Protein AF-A0A0N1JND9-F1 (afdb_monomer)

InterPro domains:
  IPR003688 Type IV secretion system protein TraG/VirD4 [PF02534] (77-148)

Secondary structure (DSSP, 8-state):
--GGGGT--TTHHHHT--HHHHHHHHH-TT--HHHHHHHHHHHHHHHHHHHHHHHHHHHHHHTS----TT----PPPHHHHHH-SSEEES--S--SEEEEEETTEEEEE-SSS-------TTS-HIIIIIIHHHHH--S----------S------------------

Foldseek 3Di:
DPVVPPPDPPVVVVVVPPVVVLVCLCPPPPDDPVSNVVSVVVVVVVVVVVVPVVVVVVCVVVPDPPPDPVDDPDDDDPVNQVVDPFKDWQDLPLAAFFPDHDPNTTIGGHDPDDDDDDDDPPPCCCPVRVVVSVVSHPDFDQDDDPPDDDDDDDDDDDDDRDRDDPDD

pLDDT: mean 73.83, std 16.38, range [30.12, 92.31]

Radius of gyration: 39.19 Å; Cα contacts (8 Å, |Δi|>4): 86; chains: 1; bounding box: 91×44×98 Å

Mean predicted aligned error: 18.01 Å

Structure (mmCIF, N/CA/C/O backbone):
data_AF-A0A0N1JND9-F1
#
_entry.id   AF-A0A0N1JND9-F1
#
loop_
_atom_site.group_PDB
_atom_site.id
_atom_site.type_symbol
_atom_site.label_atom_id
_atom_site.label_alt_id
_atom_site.label_comp_id
_atom_site.label_asym_id
_atom_site.label_entity_id
_atom_site.label_seq_id
_atom_site.pdbx_PDB_ins_code
_atom_site.Cartn_x
_atom_site.Cartn_y
_atom_site.Cartn_z
_atom_site.occupancy
_atom_site.B_iso_or_equiv
_atom_site.auth_seq_id
_atom_site.auth_comp_id
_atom_site.auth_asym_id
_atom_site.auth_atom_id
_atom_site.pdbx_PDB_model_num
ATOM 1 N N . MET A 1 1 ? 47.427 5.435 -32.631 1.00 46.41 1 MET A N 1
ATOM 2 C CA . MET A 1 1 ? 48.449 6.091 -31.785 1.00 46.41 1 MET A CA 1
ATOM 3 C C . MET A 1 1 ? 49.786 6.174 -32.534 1.00 46.41 1 MET A C 1
ATOM 5 O O . MET A 1 1 ? 50.781 5.659 -32.062 1.00 46.41 1 MET A O 1
ATOM 9 N N . VAL A 1 2 ? 49.803 6.767 -33.739 1.00 54.06 2 VAL A N 1
ATOM 10 C CA . VAL A 1 2 ? 51.012 6.858 -34.604 1.00 54.06 2 VAL A CA 1
ATOM 11 C C . VAL A 1 2 ? 51.233 8.289 -35.137 1.00 54.06 2 VAL A C 1
ATOM 13 O O . VAL A 1 2 ? 52.339 8.652 -35.506 1.00 54.06 2 VAL A O 1
ATOM 16 N N . TYR A 1 3 ? 50.218 9.161 -35.091 1.00 53.97 3 TYR A N 1
ATOM 17 C CA . TYR A 1 3 ? 50.301 10.525 -35.634 1.00 53.97 3 TYR A CA 1
ATOM 18 C C . TYR A 1 3 ? 51.081 11.531 -34.767 1.00 53.97 3 TYR A C 1
ATOM 20 O O . TYR A 1 3 ? 51.586 12.515 -35.295 1.00 53.97 3 TYR A O 1
ATOM 28 N N . TRP A 1 4 ? 51.226 11.280 -33.462 1.00 50.97 4 TRP A N 1
ATOM 29 C CA . TRP A 1 4 ? 51.881 12.212 -32.529 1.00 50.97 4 TRP A CA 1
ATOM 30 C C . TRP A 1 4 ? 53.419 12.187 -32.602 1.00 50.97 4 TRP A C 1
ATOM 32 O O . TRP A 1 4 ? 54.058 13.154 -32.207 1.00 50.97 4 TRP A O 1
ATOM 42 N N . LEU A 1 5 ? 54.015 11.112 -33.135 1.00 57.06 5 LEU A N 1
ATOM 43 C CA . LEU A 1 5 ? 55.473 10.924 -33.226 1.00 57.06 5 LEU A CA 1
ATOM 44 C C . LEU A 1 5 ? 56.113 11.568 -34.469 1.00 57.06 5 LEU A C 1
ATOM 46 O O . LEU A 1 5 ? 57.332 11.659 -34.538 1.00 57.06 5 LEU A O 1
ATOM 50 N N . ASN A 1 6 ? 55.315 12.039 -35.433 1.00 59.69 6 ASN A N 1
ATOM 51 C CA . ASN A 1 6 ? 55.804 12.531 -36.730 1.00 59.69 6 ASN A CA 1
ATOM 52 C C . ASN A 1 6 ? 55.909 14.065 -36.838 1.00 59.69 6 ASN A C 1
ATOM 54 O O . ASN A 1 6 ? 56.004 14.598 -37.941 1.00 59.69 6 ASN A O 1
ATOM 58 N N . GLY A 1 7 ? 55.856 14.797 -35.717 1.00 64.44 7 GLY A N 1
ATOM 59 C CA . GLY A 1 7 ? 56.078 16.252 -35.706 1.00 64.44 7 GLY A CA 1
ATOM 60 C C . GLY A 1 7 ? 55.070 17.067 -36.528 1.00 64.44 7 GLY A C 1
ATOM 61 O O . GLY A 1 7 ? 55.336 18.217 -36.873 1.00 64.44 7 GLY A O 1
ATOM 62 N N . VAL A 1 8 ? 53.913 16.487 -36.870 1.00 65.94 8 VAL A N 1
ATOM 63 C CA . VAL A 1 8 ? 52.878 17.178 -37.641 1.00 65.94 8 VAL A CA 1
ATOM 64 C C . VAL A 1 8 ? 52.006 17.971 -36.663 1.00 65.94 8 VAL A C 1
ATOM 66 O O . VAL A 1 8 ? 51.353 17.360 -35.816 1.00 65.94 8 VAL A O 1
ATOM 69 N N . PRO A 1 9 ? 51.974 19.314 -36.738 1.00 72.00 9 PRO A N 1
ATOM 70 C CA . PRO A 1 9 ? 51.147 20.110 -35.840 1.00 72.00 9 PRO A CA 1
ATOM 71 C C . PRO A 1 9 ? 49.662 19.748 -36.028 1.00 72.00 9 PRO A C 1
ATOM 73 O O . PRO A 1 9 ? 49.227 19.564 -37.169 1.00 72.00 9 PRO A O 1
ATOM 76 N N . PRO A 1 10 ? 48.853 19.677 -34.952 1.00 61.97 10 PRO A N 1
ATOM 77 C CA . PRO A 1 10 ? 47.456 19.233 -35.021 1.00 61.97 10 PRO A CA 1
ATOM 78 C C . PRO A 1 10 ? 46.587 20.103 -35.943 1.00 61.97 10 PRO A C 1
ATOM 80 O O . PRO A 1 10 ? 45.599 19.625 -36.491 1.00 61.97 10 PRO A O 1
ATOM 83 N N . LEU A 1 11 ? 46.992 21.349 -36.211 1.00 63.28 11 LEU A N 1
ATOM 84 C CA . LEU A 1 11 ? 46.320 22.226 -37.173 1.00 63.28 11 LEU A CA 1
ATOM 85 C C . LEU A 1 11 ? 46.409 21.727 -38.630 1.00 63.28 11 LEU A C 1
ATOM 87 O O . LEU A 1 11 ? 45.546 22.060 -39.440 1.00 63.28 11 LEU A O 1
ATOM 91 N N . LYS A 1 12 ? 47.398 20.891 -38.983 1.00 64.56 12 LYS A N 1
ATOM 92 C CA . LYS A 1 12 ? 47.559 20.361 -40.351 1.00 64.56 12 LYS A CA 1
ATOM 93 C C . LYS A 1 12 ? 46.490 19.325 -40.719 1.00 64.56 12 LYS A C 1
ATOM 95 O O . LYS A 1 12 ? 46.235 19.108 -41.901 1.00 64.56 12 LYS A O 1
ATOM 100 N N . ILE A 1 13 ? 45.814 18.738 -39.730 1.00 63.59 13 ILE A N 1
ATOM 101 C CA . ILE A 1 13 ? 44.665 17.854 -39.956 1.00 63.59 13 ILE A CA 1
ATOM 102 C C . ILE A 1 13 ? 43.529 18.602 -40.641 1.00 63.59 13 ILE A C 1
ATOM 104 O O . ILE A 1 13 ? 42.939 18.051 -41.559 1.00 63.59 13 ILE A O 1
ATOM 108 N N . VAL A 1 14 ? 43.290 19.870 -40.289 1.00 63.09 14 VAL A N 1
ATOM 109 C CA . VAL A 1 14 ? 42.248 20.701 -40.913 1.00 63.09 14 VAL A CA 1
ATOM 110 C C . VAL A 1 14 ? 42.550 20.940 -42.398 1.00 63.09 14 VAL A C 1
ATOM 112 O O . VAL A 1 14 ? 41.644 20.889 -43.220 1.00 63.09 14 VAL A O 1
ATOM 115 N N . SER A 1 15 ? 43.826 21.089 -42.776 1.00 62.31 15 SER A N 1
ATOM 116 C CA . SER A 1 15 ? 44.221 21.251 -44.188 1.00 62.31 15 SER A CA 1
ATOM 117 C C . SER A 1 15 ? 44.095 19.984 -45.045 1.00 62.31 15 SER A C 1
ATOM 119 O O . SER A 1 15 ? 44.110 20.077 -46.270 1.00 62.31 15 SER A O 1
ATOM 121 N N . LEU A 1 16 ? 43.954 18.804 -44.430 1.00 63.81 16 LEU A N 1
ATOM 122 C CA . LEU A 1 16 ? 43.705 17.547 -45.148 1.00 63.81 16 LEU A CA 1
ATOM 123 C C . LEU A 1 16 ? 42.222 17.364 -45.510 1.00 63.81 16 LEU A C 1
ATOM 125 O O . LEU A 1 16 ? 41.889 16.477 -46.295 1.00 63.81 16 LEU A O 1
ATOM 129 N N . TRP A 1 17 ? 41.330 18.212 -44.989 1.00 64.19 17 TRP A N 1
ATOM 130 C CA . TRP A 1 17 ? 39.907 18.187 -45.317 1.00 64.19 17 TRP A CA 1
ATOM 131 C C . TRP A 1 17 ? 39.643 18.841 -46.677 1.00 64.19 17 TRP A C 1
ATOM 133 O O . TRP A 1 17 ? 39.236 19.995 -46.786 1.00 64.19 17 TRP A O 1
ATOM 143 N N . GLN A 1 18 ? 39.870 18.080 -47.746 1.00 68.88 18 GLN A N 1
ATOM 144 C CA . GLN A 1 18 ? 39.599 18.500 -49.122 1.00 68.88 18 GLN A CA 1
ATOM 145 C C . GLN A 1 18 ? 38.133 18.239 -49.510 1.00 68.88 18 GLN A C 1
ATOM 147 O O . GLN A 1 18 ? 37.851 17.416 -50.379 1.00 68.88 18 GLN A O 1
ATOM 152 N N . TYR A 1 19 ? 37.189 18.957 -48.890 1.00 64.88 19 TYR A N 1
ATOM 153 C CA . TYR A 1 19 ? 35.749 18.839 -49.189 1.00 64.88 19 TYR A CA 1
ATOM 154 C C . TYR A 1 19 ? 35.414 19.024 -50.679 1.00 64.88 19 TYR A C 1
ATOM 156 O O . TYR A 1 19 ? 34.513 18.364 -51.195 1.00 64.88 19 TYR A O 1
ATOM 164 N N . GLY A 1 20 ? 36.176 19.867 -51.387 1.00 68.38 20 GLY A N 1
ATOM 165 C CA . GLY A 1 20 ? 35.986 20.118 -52.820 1.00 68.38 20 GLY A CA 1
ATOM 166 C C . GLY A 1 20 ? 36.085 18.855 -53.681 1.00 68.38 20 GLY A C 1
ATOM 167 O O . GLY A 1 20 ? 35.323 18.706 -54.629 1.00 68.38 20 GLY A O 1
ATOM 168 N N . LYS A 1 21 ? 36.926 17.885 -53.296 1.00 70.62 21 LYS A N 1
ATOM 169 C CA . LYS A 1 21 ? 37.083 16.630 -54.049 1.00 70.62 21 LYS A CA 1
ATOM 170 C C . LYS A 1 21 ? 35.884 15.693 -53.924 1.00 70.62 21 LYS A C 1
ATOM 172 O O . LYS A 1 21 ? 35.575 14.979 -54.870 1.00 70.62 21 LYS A O 1
ATOM 177 N N . LEU A 1 22 ? 35.193 15.695 -52.781 1.00 65.44 22 LEU A N 1
ATOM 178 C CA . LEU A 1 22 ? 33.938 14.951 -52.605 1.00 65.44 22 LEU A CA 1
ATOM 179 C C . LEU A 1 22 ? 32.831 15.538 -53.486 1.00 65.44 22 LEU A C 1
ATOM 181 O O . LEU A 1 22 ? 32.087 14.794 -54.117 1.00 65.44 22 LEU A O 1
ATOM 185 N N . TRP A 1 23 ? 32.759 16.868 -53.564 1.00 69.44 23 TRP A N 1
ATOM 186 C CA . TRP A 1 23 ? 31.813 17.567 -54.433 1.00 69.44 23 TRP A CA 1
ATOM 187 C C . TRP A 1 23 ? 32.075 17.268 -55.914 1.00 69.44 23 TRP A C 1
ATOM 189 O O . TRP A 1 23 ? 31.162 16.891 -56.647 1.00 69.44 23 TRP A O 1
ATOM 199 N N . GLU A 1 24 ? 33.337 17.342 -56.339 1.00 71.81 24 GLU A N 1
ATOM 200 C CA . GLU A 1 24 ? 33.748 16.959 -57.692 1.00 71.81 24 GLU A CA 1
ATOM 201 C C . GLU A 1 24 ? 33.444 15.483 -57.986 1.00 71.81 24 GLU A C 1
ATOM 203 O O . GLU A 1 24 ? 32.912 15.175 -59.050 1.00 71.81 24 GLU A O 1
ATOM 208 N N . ALA A 1 25 ? 33.691 14.565 -57.049 1.00 68.88 25 ALA A N 1
ATOM 209 C CA . ALA A 1 25 ? 33.408 13.138 -57.230 1.00 68.88 25 ALA A CA 1
ATOM 210 C C . ALA A 1 25 ? 31.906 12.815 -57.377 1.00 68.88 25 ALA A C 1
ATOM 212 O O . ALA A 1 25 ? 31.551 11.849 -58.051 1.00 68.88 25 ALA A O 1
ATOM 213 N N . ILE A 1 26 ? 31.019 13.607 -56.764 1.00 65.88 26 ILE A N 1
ATOM 214 C CA . ILE A 1 26 ? 29.563 13.395 -56.819 1.00 65.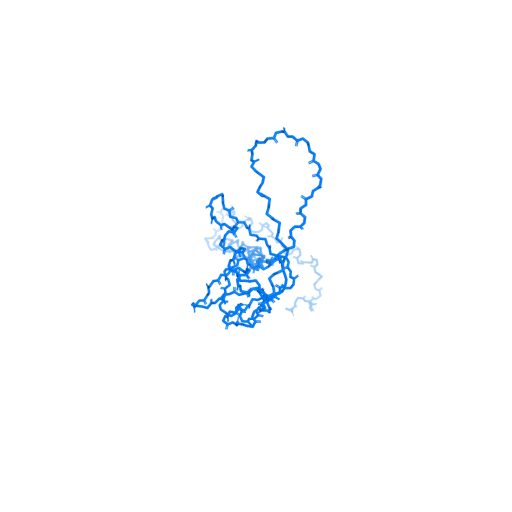88 26 ILE A CA 1
ATOM 215 C C . ILE A 1 26 ? 28.944 14.031 -58.076 1.00 65.88 26 ILE A C 1
ATOM 217 O O . ILE A 1 26 ? 28.077 13.413 -58.704 1.00 65.88 26 ILE A O 1
ATOM 221 N N . PHE A 1 27 ? 29.382 15.242 -58.446 1.00 68.62 27 PHE A N 1
ATOM 222 C CA . PHE A 1 27 ? 28.722 16.077 -59.461 1.00 68.62 27 PHE A CA 1
ATOM 223 C C . PHE A 1 27 ? 29.477 16.219 -60.792 1.00 68.62 27 PHE A C 1
ATOM 225 O O . PHE A 1 27 ? 28.883 16.692 -61.761 1.00 68.62 27 PHE A O 1
ATOM 232 N N . SER A 1 28 ? 30.753 15.824 -60.894 1.00 64.75 28 SER A N 1
ATOM 233 C CA . SER A 1 28 ? 31.472 15.908 -62.175 1.00 64.75 28 SER A CA 1
ATOM 234 C C . SER A 1 28 ? 31.034 14.807 -63.152 1.00 64.75 28 SER A C 1
ATOM 236 O O . SER A 1 28 ? 30.960 13.624 -62.820 1.00 64.75 28 SER A O 1
ATOM 238 N N . SER A 1 29 ? 30.762 15.205 -64.398 1.00 56.34 29 SER A N 1
ATOM 239 C CA . SER A 1 29 ? 30.214 14.349 -65.464 1.00 56.34 29 SER A CA 1
ATOM 240 C C . SER A 1 29 ? 31.253 13.432 -66.143 1.00 56.34 29 SER A C 1
ATOM 242 O O . SER A 1 29 ? 30.950 12.843 -67.177 1.00 56.34 29 SER A O 1
ATOM 244 N N . THR A 1 30 ? 32.470 13.322 -65.590 1.00 61.62 30 THR A N 1
ATOM 245 C CA . THR A 1 30 ? 33.644 12.695 -66.240 1.00 61.62 30 THR A CA 1
ATOM 246 C C . THR A 1 30 ? 34.245 11.518 -65.442 1.00 61.62 30 THR A C 1
ATOM 248 O O . THR A 1 30 ? 35.404 11.157 -65.620 1.00 61.62 30 THR A O 1
ATOM 251 N N . SER A 1 31 ? 33.488 10.894 -64.528 1.00 57.72 31 SER A N 1
ATOM 252 C CA . SER A 1 31 ? 34.019 9.855 -63.623 1.00 57.72 31 SER A CA 1
ATOM 253 C C . SER A 1 31 ? 33.387 8.466 -63.803 1.00 57.72 31 SER A C 1
ATOM 255 O O . SER A 1 31 ? 32.172 8.319 -63.940 1.00 57.72 31 SER A O 1
ATOM 257 N N . ASN A 1 32 ? 34.243 7.435 -63.776 1.00 66.12 32 ASN A N 1
ATOM 258 C CA . ASN A 1 32 ? 33.886 6.013 -63.809 1.00 66.12 32 ASN A CA 1
ATOM 259 C C . ASN A 1 32 ? 32.928 5.642 -62.660 1.00 66.12 32 ASN A C 1
ATOM 261 O O . ASN A 1 32 ? 33.043 6.171 -61.552 1.00 66.12 32 ASN A O 1
ATOM 265 N N . THR A 1 33 ? 32.021 4.687 -62.899 1.00 69.94 33 THR A N 1
ATOM 266 C CA . THR A 1 33 ? 30.973 4.235 -61.957 1.00 69.94 33 THR A CA 1
ATOM 267 C C . THR A 1 33 ? 31.511 3.916 -60.554 1.00 69.94 33 THR A C 1
ATOM 269 O O . THR A 1 33 ? 30.851 4.197 -59.555 1.00 69.94 33 THR A O 1
ATOM 272 N N . GLU A 1 34 ? 32.738 3.404 -60.467 1.00 73.62 34 GLU A N 1
ATOM 273 C CA . GLU A 1 34 ? 33.419 3.043 -59.218 1.00 73.62 34 GLU A CA 1
ATOM 274 C C . GLU A 1 34 ? 33.636 4.234 -58.266 1.00 73.62 34 GLU A C 1
ATOM 276 O O . GLU A 1 34 ? 33.441 4.110 -57.055 1.00 73.62 34 GLU A O 1
ATOM 281 N N . ILE A 1 35 ? 33.965 5.418 -58.796 1.00 73.69 35 ILE A N 1
ATOM 282 C CA . ILE A 1 35 ? 34.239 6.612 -57.980 1.00 73.69 35 ILE A CA 1
ATOM 283 C C . ILE A 1 35 ? 32.947 7.102 -57.316 1.00 73.69 35 ILE A C 1
ATOM 285 O O . ILE A 1 35 ? 32.936 7.409 -56.122 1.00 73.69 35 ILE A O 1
ATOM 289 N N . ARG A 1 36 ? 31.826 7.082 -58.046 1.00 70.38 36 ARG A N 1
ATOM 290 C CA . ARG A 1 36 ? 30.512 7.497 -57.526 1.00 70.38 36 ARG A CA 1
ATOM 291 C C . ARG A 1 36 ? 30.025 6.553 -56.427 1.00 70.38 36 ARG A C 1
ATOM 293 O O . ARG A 1 36 ? 29.550 7.021 -55.395 1.00 70.38 36 ARG A O 1
ATOM 300 N N . VAL A 1 37 ? 3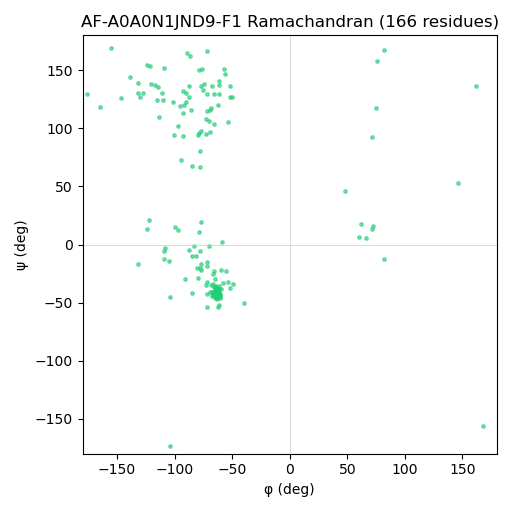0.201 5.240 -56.603 1.00 76.50 37 VAL A N 1
ATOM 301 C CA . VAL A 1 37 ? 29.849 4.236 -55.581 1.00 76.50 37 VAL A CA 1
ATOM 302 C C . VAL A 1 37 ? 30.647 4.461 -54.296 1.00 76.50 37 VAL A C 1
ATOM 304 O O . VAL A 1 37 ? 30.068 4.454 -53.211 1.00 76.50 37 VAL A O 1
ATOM 307 N N . SER A 1 38 ? 31.950 4.740 -54.404 1.00 76.56 38 SER A N 1
ATOM 308 C CA . SER A 1 38 ? 32.788 5.034 -53.234 1.00 76.56 38 SER A CA 1
ATOM 309 C C . SER A 1 38 ? 32.381 6.330 -52.514 1.00 76.56 38 SER A C 1
ATOM 311 O O . SER A 1 38 ? 32.374 6.372 -51.282 1.00 76.56 38 SER A O 1
ATOM 313 N N . ALA A 1 39 ? 31.955 7.360 -53.255 1.00 79.56 39 ALA A N 1
ATOM 314 C CA . ALA A 1 39 ? 31.475 8.616 -52.683 1.00 79.56 39 ALA A CA 1
ATOM 315 C C . ALA A 1 39 ? 30.151 8.433 -51.919 1.00 79.56 39 ALA A C 1
ATOM 317 O O . ALA A 1 39 ? 30.019 8.901 -50.787 1.00 79.56 39 ALA A O 1
ATOM 318 N N . PHE A 1 40 ? 29.193 7.693 -52.488 1.00 82.75 40 PHE A N 1
ATOM 319 C CA . PHE A 1 40 ? 27.948 7.354 -51.791 1.00 82.75 40 PHE A CA 1
ATOM 320 C C . PHE A 1 40 ? 28.190 6.457 -50.570 1.00 82.75 40 PHE A C 1
ATOM 322 O O . PHE A 1 40 ? 27.569 6.668 -49.527 1.00 82.75 40 PHE A O 1
ATOM 329 N N . ALA A 1 41 ? 29.124 5.505 -50.657 1.00 84.38 41 ALA A N 1
ATOM 330 C CA . ALA A 1 41 ? 29.504 4.662 -49.526 1.00 84.38 41 ALA A CA 1
ATOM 331 C C . ALA A 1 41 ? 30.093 5.489 -48.369 1.00 84.38 41 ALA A C 1
ATOM 333 O O . ALA A 1 41 ? 29.706 5.296 -47.217 1.00 84.38 41 ALA A O 1
ATOM 334 N N . ALA A 1 42 ? 30.966 6.458 -48.663 1.00 83.50 42 ALA A N 1
ATOM 335 C CA . ALA A 1 42 ? 31.542 7.347 -47.656 1.00 83.50 42 ALA A CA 1
ATOM 336 C C . ALA A 1 42 ? 30.478 8.213 -46.953 1.00 83.50 42 ALA A C 1
ATOM 338 O O . ALA A 1 42 ? 30.509 8.350 -45.728 1.00 83.50 42 ALA A O 1
ATOM 339 N N . LEU A 1 43 ? 29.502 8.742 -4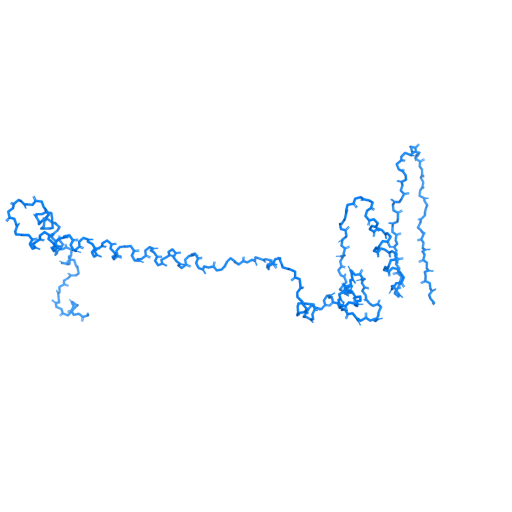7.702 1.00 85.50 43 LEU A N 1
ATOM 340 C CA . LEU A 1 43 ? 28.367 9.477 -47.129 1.00 85.50 43 LEU A CA 1
ATOM 341 C C . LEU A 1 43 ? 27.506 8.586 -46.226 1.00 85.50 43 LEU A C 1
ATOM 343 O O . LEU A 1 43 ? 27.134 9.005 -45.130 1.00 85.50 43 LEU A O 1
ATOM 347 N N . GLY A 1 44 ? 27.235 7.348 -46.649 1.00 86.44 44 GLY A N 1
ATOM 348 C CA . GLY A 1 44 ? 26.490 6.375 -45.849 1.00 86.44 44 GLY A CA 1
ATOM 349 C C . GLY A 1 44 ? 27.187 6.051 -44.526 1.00 86.44 44 GLY A C 1
ATOM 350 O O . GLY A 1 44 ? 26.562 6.100 -43.467 1.00 86.44 44 GLY A O 1
ATOM 351 N N . ILE A 1 45 ? 28.498 5.797 -44.562 1.00 86.50 45 ILE A N 1
ATOM 352 C CA . ILE A 1 45 ? 29.298 5.508 -43.361 1.00 86.50 45 ILE A CA 1
ATOM 353 C C . ILE A 1 45 ? 29.321 6.719 -42.418 1.00 86.50 45 ILE A C 1
ATOM 355 O O . ILE A 1 45 ? 29.129 6.561 -41.211 1.00 86.50 45 ILE A O 1
ATOM 359 N N . GLY A 1 46 ? 29.497 7.931 -42.954 1.00 85.44 46 GLY A N 1
ATOM 360 C CA . GLY A 1 46 ? 29.468 9.166 -42.165 1.00 85.44 46 GLY A CA 1
ATOM 361 C C . GLY A 1 46 ? 28.115 9.409 -41.492 1.00 85.44 46 GLY A C 1
ATOM 362 O O . G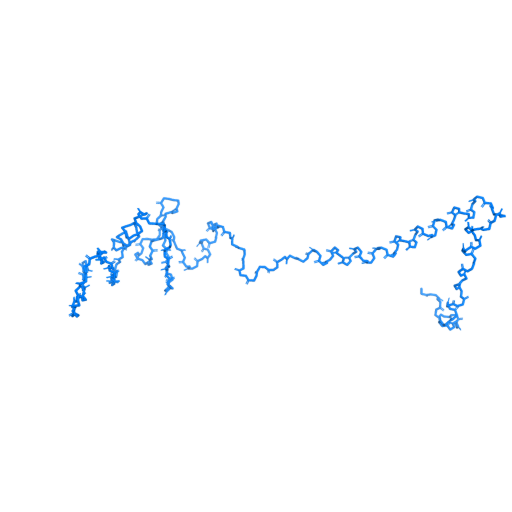LY A 1 46 ? 28.061 9.776 -40.318 1.00 85.44 46 GLY A O 1
ATOM 363 N N . PHE A 1 47 ? 27.017 9.136 -42.199 1.00 89.38 47 PHE A N 1
ATOM 364 C CA . PHE A 1 47 ? 25.664 9.273 -41.665 1.00 89.38 47 PHE A CA 1
ATOM 365 C C . PHE A 1 47 ? 25.395 8.287 -40.520 1.00 89.38 47 PHE A C 1
ATOM 367 O O . PHE A 1 47 ? 24.926 8.686 -39.453 1.00 89.38 47 PHE A O 1
ATOM 374 N N . VAL A 1 48 ? 25.771 7.015 -40.691 1.00 90.69 48 VAL A N 1
ATOM 375 C CA . VAL A 1 48 ? 25.637 5.991 -39.641 1.00 90.69 48 VAL A CA 1
ATOM 376 C C . VAL A 1 48 ? 26.491 6.339 -38.416 1.00 90.69 48 VAL A C 1
ATOM 378 O O . VAL A 1 48 ? 26.008 6.267 -37.282 1.00 90.69 48 VAL A O 1
ATOM 381 N N . ALA A 1 49 ? 27.731 6.793 -38.623 1.00 89.25 49 ALA A N 1
ATOM 382 C CA . ALA A 1 49 ? 28.610 7.216 -37.535 1.00 89.25 49 ALA A CA 1
ATOM 383 C C . ALA A 1 49 ? 28.023 8.405 -36.753 1.00 89.25 49 ALA A C 1
ATOM 385 O O . ALA A 1 49 ? 28.029 8.398 -35.521 1.00 89.25 49 ALA A O 1
ATOM 386 N N . SER A 1 50 ? 27.443 9.387 -37.453 1.00 89.31 50 SER A N 1
ATOM 387 C CA . SER A 1 50 ? 26.806 10.556 -36.835 1.00 89.31 50 SER A CA 1
ATOM 388 C C . SER A 1 50 ? 25.555 10.198 -36.031 1.00 89.31 50 SER A C 1
ATOM 390 O O . SER A 1 50 ? 25.282 10.843 -35.021 1.00 89.31 50 SER A O 1
ATOM 392 N N . LEU A 1 51 ? 24.787 9.191 -36.457 1.00 92.31 51 LEU A N 1
ATOM 393 C CA . LEU A 1 51 ? 23.571 8.766 -35.758 1.00 92.31 51 LEU A CA 1
ATOM 394 C C . LEU A 1 51 ? 23.841 7.863 -34.550 1.00 92.31 51 LEU A C 1
ATOM 396 O O . LEU A 1 51 ? 23.007 7.774 -33.651 1.00 92.31 51 LEU A O 1
ATOM 400 N N . THR A 1 52 ? 25.010 7.228 -34.479 1.00 90.75 52 THR A N 1
ATOM 401 C CA . THR A 1 52 ? 25.321 6.267 -33.410 1.00 90.75 52 THR A CA 1
ATOM 402 C C . THR A 1 52 ? 25.332 6.924 -32.022 1.00 90.75 52 THR A C 1
ATOM 404 O O . THR A 1 52 ? 24.740 6.402 -31.079 1.00 90.75 52 THR A O 1
ATOM 407 N N . LEU A 1 53 ? 25.948 8.103 -31.893 1.00 88.94 53 LEU A N 1
ATOM 408 C CA . LEU A 1 53 ? 26.008 8.863 -30.637 1.00 88.94 53 LEU A CA 1
ATOM 409 C C . LEU A 1 53 ? 24.627 9.308 -30.107 1.00 88.94 53 LEU A C 1
ATOM 411 O O . LEU A 1 53 ? 24.321 8.996 -28.952 1.00 88.94 53 LEU A O 1
ATOM 415 N N . PRO A 1 54 ? 23.772 10.000 -30.890 1.00 88.88 54 PRO A N 1
ATOM 416 C CA . PRO A 1 54 ? 22.461 10.431 -30.410 1.00 88.88 54 PRO A CA 1
ATOM 417 C C . PRO A 1 54 ? 21.525 9.253 -30.117 1.00 88.88 54 PRO A C 1
ATOM 419 O O . PRO A 1 54 ? 20.800 9.297 -29.126 1.00 88.88 54 PRO A O 1
ATOM 422 N N . VAL A 1 55 ? 21.571 8.169 -30.900 1.00 92.19 55 VAL A N 1
ATOM 423 C CA . VAL A 1 55 ? 20.745 6.974 -30.643 1.00 92.19 55 VAL A CA 1
ATOM 424 C C . VAL A 1 55 ? 21.125 6.313 -29.316 1.00 92.19 55 VAL A C 1
ATOM 426 O O . VAL A 1 55 ? 20.249 6.012 -28.505 1.00 92.19 55 VAL A O 1
ATOM 429 N N . LEU A 1 56 ? 22.422 6.144 -29.039 1.00 90.56 56 LEU A N 1
ATOM 430 C CA . LEU A 1 56 ? 22.886 5.599 -27.758 1.00 90.56 56 LEU A CA 1
ATOM 431 C C . LEU A 1 56 ? 22.506 6.496 -26.572 1.00 90.56 56 LEU A C 1
ATOM 433 O O . LEU A 1 56 ? 22.133 5.987 -25.511 1.00 90.56 56 LEU A O 1
ATOM 437 N N . ALA A 1 57 ? 22.565 7.819 -26.747 1.00 88.44 57 ALA A N 1
ATOM 438 C CA . ALA A 1 57 ? 22.137 8.773 -25.728 1.00 88.44 57 ALA A CA 1
ATOM 439 C C . ALA A 1 57 ? 20.633 8.647 -25.430 1.00 88.44 57 ALA A C 1
ATOM 441 O O . ALA A 1 57 ? 20.246 8.565 -24.265 1.00 88.44 57 ALA A O 1
ATOM 442 N N . LEU A 1 58 ? 19.794 8.549 -26.467 1.00 88.94 58 LEU A N 1
ATOM 443 C CA . LEU A 1 58 ? 18.348 8.367 -26.319 1.00 88.94 58 LEU A CA 1
ATOM 444 C C . LEU A 1 58 ? 18.001 7.057 -25.605 1.00 88.94 58 LEU A C 1
ATOM 446 O O . LEU A 1 58 ? 17.180 7.066 -24.690 1.00 88.94 58 LEU A O 1
ATOM 450 N N . ILE A 1 59 ? 18.658 5.947 -25.955 1.00 88.19 59 ILE A N 1
ATOM 451 C CA . ILE A 1 59 ? 18.442 4.652 -25.292 1.00 88.19 59 ILE A CA 1
ATOM 452 C C . ILE A 1 59 ? 18.789 4.739 -23.801 1.00 88.19 59 ILE A C 1
ATOM 454 O O . ILE A 1 59 ? 18.017 4.275 -22.962 1.00 88.19 59 ILE A O 1
ATOM 458 N N . LYS A 1 60 ? 19.920 5.365 -23.446 1.00 86.19 60 LYS A N 1
ATOM 459 C CA . LYS A 1 60 ? 20.315 5.524 -22.038 1.00 86.19 60 LYS A CA 1
ATOM 460 C C . LYS A 1 60 ? 19.353 6.402 -21.244 1.00 86.19 60 LYS A C 1
ATOM 462 O O . LYS A 1 60 ? 19.063 6.076 -20.097 1.00 86.19 60 LYS A O 1
ATOM 467 N N . LEU A 1 61 ? 18.860 7.488 -21.835 1.00 81.56 61 LEU A N 1
ATOM 468 C CA . LEU A 1 61 ? 17.903 8.377 -21.175 1.00 81.56 61 LEU A CA 1
ATOM 469 C C . LEU A 1 61 ? 16.562 7.671 -20.937 1.00 81.56 61 LEU A C 1
ATOM 471 O O . LEU A 1 61 ? 16.009 7.743 -19.840 1.00 81.56 61 LEU A O 1
ATOM 475 N N . ASN A 1 62 ? 16.081 6.925 -21.933 1.00 81.12 62 ASN A N 1
ATOM 476 C CA . ASN A 1 62 ? 14.793 6.237 -21.865 1.00 81.12 62 ASN A CA 1
ATOM 477 C C . ASN A 1 62 ? 14.830 4.949 -21.020 1.00 81.12 62 ASN A C 1
ATOM 479 O O . ASN A 1 62 ? 13.787 4.441 -20.620 1.00 81.12 62 ASN A O 1
ATOM 483 N N . GLY A 1 63 ? 16.024 4.418 -20.744 1.00 71.81 63 GLY A N 1
ATOM 484 C CA . GLY A 1 63 ? 16.235 3.249 -19.889 1.00 71.81 63 GLY A CA 1
ATOM 485 C C . GLY A 1 63 ? 16.274 3.552 -18.391 1.00 71.81 63 GLY A C 1
ATOM 486 O O . GLY A 1 63 ? 16.436 2.625 -17.599 1.00 71.81 63 GLY A O 1
ATOM 487 N N . THR A 1 64 ? 16.153 4.817 -17.976 1.00 70.62 64 THR A N 1
ATOM 488 C CA . THR A 1 64 ? 16.087 5.141 -16.547 1.00 70.62 64 THR A CA 1
ATOM 489 C C . THR A 1 64 ? 14.730 4.690 -15.991 1.00 70.62 64 THR A C 1
ATOM 491 O O . THR A 1 64 ? 13.690 5.188 -16.430 1.00 70.62 64 THR A O 1
ATOM 494 N N . PRO A 1 65 ? 14.688 3.713 -15.061 1.00 64.94 65 PRO A N 1
ATOM 495 C CA . PRO A 1 65 ? 13.426 3.281 -14.483 1.00 64.94 65 PRO A CA 1
ATOM 496 C C . PRO A 1 65 ? 12.801 4.475 -13.767 1.00 64.94 65 PRO A C 1
ATOM 498 O O . PRO A 1 65 ? 13.476 5.149 -12.984 1.00 64.94 65 PRO A O 1
ATOM 501 N N . LYS A 1 66 ? 11.523 4.749 -14.057 1.00 65.12 66 LYS A N 1
ATOM 502 C CA . LYS A 1 66 ? 10.756 5.802 -13.386 1.00 65.12 66 LYS A CA 1
ATOM 503 C C . LYS A 1 66 ? 10.847 5.564 -11.883 1.00 65.12 66 LYS A C 1
ATOM 505 O O . LYS A 1 66 ? 10.242 4.630 -11.366 1.00 65.12 66 LYS A O 1
ATOM 510 N N . GLN A 1 67 ? 11.636 6.381 -11.194 1.00 62.66 67 GLN A N 1
ATOM 511 C CA . GLN A 1 67 ? 11.740 6.306 -9.748 1.00 62.66 67 GLN A CA 1
ATOM 512 C C . GLN A 1 67 ? 10.415 6.794 -9.171 1.00 62.66 67 GLN A C 1
ATOM 514 O O . GLN A 1 67 ? 10.086 7.977 -9.227 1.00 62.66 67 GLN A O 1
ATOM 519 N N . THR A 1 68 ? 9.614 5.865 -8.666 1.00 69.06 68 THR A N 1
ATOM 520 C CA . THR A 1 68 ? 8.368 6.186 -7.980 1.00 69.06 68 THR A CA 1
ATOM 521 C C . THR A 1 68 ? 8.723 6.780 -6.619 1.00 69.06 68 THR A C 1
ATOM 523 O O . THR A 1 68 ? 9.169 6.049 -5.735 1.00 69.06 68 THR A O 1
ATOM 526 N N . LEU A 1 69 ? 8.536 8.093 -6.441 1.00 65.50 69 LEU A N 1
ATOM 527 C CA . LEU A 1 69 ? 8.879 8.817 -5.203 1.00 65.50 69 LEU A CA 1
ATOM 528 C C . LEU A 1 69 ? 8.233 8.233 -3.931 1.00 65.50 69 LEU A C 1
ATOM 530 O O . LEU A 1 69 ? 8.742 8.447 -2.835 1.00 65.50 69 LEU A O 1
ATOM 534 N N . HIS A 1 70 ? 7.123 7.503 -4.067 1.00 70.31 70 HIS A N 1
ATOM 535 C CA . HIS A 1 70 ? 6.338 6.974 -2.947 1.00 70.31 70 HIS A CA 1
ATOM 536 C C . HIS A 1 70 ? 6.145 5.449 -2.996 1.00 70.31 70 HIS A C 1
ATOM 538 O O . HIS A 1 70 ? 5.334 4.904 -2.253 1.00 70.31 70 HIS A O 1
ATOM 544 N N . GLY A 1 71 ? 6.907 4.760 -3.853 1.00 67.69 71 GLY A N 1
ATOM 545 C CA . GLY A 1 71 ? 6.665 3.358 -4.189 1.00 67.69 71 GLY A CA 1
ATOM 546 C C . GLY A 1 71 ? 5.484 3.182 -5.148 1.00 67.69 71 GLY A C 1
ATOM 547 O O . GLY A 1 71 ? 4.622 4.052 -5.277 1.00 67.69 71 GLY A O 1
ATOM 548 N N . ASP A 1 72 ? 5.462 2.056 -5.855 1.00 74.38 72 ASP A N 1
ATOM 549 C CA . ASP A 1 72 ? 4.340 1.700 -6.721 1.00 74.38 72 ASP A CA 1
ATOM 550 C C . ASP A 1 72 ? 3.117 1.311 -5.884 1.00 74.38 72 ASP A C 1
ATOM 552 O O . ASP A 1 72 ? 3.188 0.444 -5.006 1.00 74.38 72 ASP A O 1
ATOM 556 N N . ALA A 1 73 ? 1.969 1.917 -6.196 1.00 79.69 73 ALA A N 1
ATOM 557 C CA . ALA A 1 73 ? 0.689 1.509 -5.637 1.00 79.69 73 ALA A CA 1
ATOM 558 C C . ALA A 1 73 ? 0.311 0.135 -6.210 1.00 79.69 73 ALA A C 1
ATOM 560 O O . ALA A 1 73 ? -0.227 0.022 -7.311 1.00 79.69 73 ALA A O 1
ATOM 561 N N . ARG A 1 74 ? 0.608 -0.925 -5.455 1.00 85.25 74 ARG A N 1
ATOM 562 C CA . ARG A 1 74 ? 0.238 -2.305 -5.785 1.00 85.25 74 ARG A CA 1
ATOM 563 C C . ARG A 1 74 ? -0.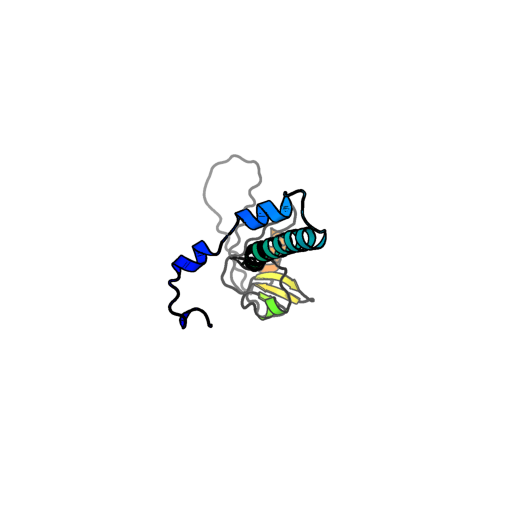562 -2.937 -4.657 1.00 85.25 74 ARG A C 1
ATOM 565 O O . ARG A 1 74 ? -0.402 -2.580 -3.490 1.00 85.25 74 ARG A O 1
ATOM 572 N N . PHE A 1 75 ? -1.387 -3.923 -4.995 1.00 86.62 75 PHE A N 1
ATOM 573 C CA . PHE A 1 75 ? -2.021 -4.754 -3.978 1.00 86.62 75 PHE A CA 1
ATOM 574 C C . PHE A 1 75 ? -0.964 -5.505 -3.167 1.00 86.62 75 PHE A C 1
ATOM 576 O O . PHE A 1 75 ? -0.002 -6.044 -3.720 1.00 86.62 75 PHE A O 1
ATOM 583 N N . ALA A 1 76 ? -1.164 -5.544 -1.851 1.00 86.44 76 ALA A N 1
ATOM 584 C CA . ALA A 1 76 ? -0.263 -6.234 -0.945 1.00 86.44 76 ALA A CA 1
ATOM 585 C C . ALA A 1 76 ? -0.282 -7.747 -1.207 1.00 86.44 76 ALA A C 1
ATOM 587 O O . ALA A 1 76 ? -1.335 -8.386 -1.246 1.00 86.44 76 ALA A O 1
ATOM 588 N N . THR A 1 77 ? 0.904 -8.327 -1.351 1.00 87.31 77 THR A N 1
ATOM 589 C CA . THR A 1 77 ? 1.111 -9.778 -1.399 1.00 87.31 77 THR A CA 1
ATOM 590 C C . THR A 1 77 ? 1.262 -10.325 0.021 1.00 87.31 77 THR A C 1
ATOM 592 O O . THR A 1 77 ? 1.603 -9.593 0.944 1.00 87.31 77 THR A O 1
ATOM 595 N N . GLU A 1 78 ? 1.102 -11.636 0.224 1.00 86.25 78 GLU A N 1
ATOM 596 C CA . GLU A 1 78 ? 1.338 -12.265 1.535 1.00 86.25 78 GLU A CA 1
ATOM 597 C C . GLU A 1 78 ? 2.718 -11.920 2.124 1.00 86.25 78 GLU A C 1
ATOM 599 O O . GLU A 1 78 ? 2.838 -11.699 3.325 1.00 86.25 78 GLU A O 1
ATOM 604 N N . ARG A 1 79 ? 3.754 -11.821 1.279 1.00 86.75 79 ARG A N 1
ATOM 605 C CA . ARG A 1 79 ? 5.095 -11.385 1.702 1.00 86.75 79 ARG A CA 1
ATOM 606 C C . ARG A 1 79 ? 5.089 -9.962 2.258 1.00 86.75 79 ARG A C 1
ATOM 608 O O . ARG A 1 79 ? 5.704 -9.741 3.295 1.00 86.75 79 ARG A O 1
ATOM 615 N N . ASP A 1 80 ? 4.360 -9.047 1.619 1.00 88.12 80 ASP A N 1
ATOM 616 C CA . ASP A 1 80 ? 4.234 -7.659 2.070 1.00 88.12 80 ASP A CA 1
ATOM 617 C C . ASP A 1 80 ? 3.528 -7.603 3.435 1.00 88.12 80 ASP A C 1
ATOM 619 O O . ASP A 1 80 ? 3.956 -6.864 4.314 1.00 88.12 80 ASP A O 1
ATOM 623 N N . ILE A 1 81 ? 2.504 -8.440 3.661 1.00 86.25 81 ILE A N 1
ATOM 624 C CA . ILE A 1 81 ? 1.812 -8.514 4.959 1.00 86.25 81 ILE A CA 1
ATOM 625 C C . ILE A 1 81 ? 2.736 -9.088 6.048 1.00 86.25 81 ILE A C 1
ATOM 627 O O . ILE A 1 81 ? 2.746 -8.570 7.154 1.00 86.25 81 ILE A O 1
ATOM 631 N N . ARG A 1 82 ? 3.554 -10.116 5.761 1.00 84.44 82 ARG A N 1
ATOM 632 C CA . ARG A 1 82 ? 4.508 -10.672 6.755 1.00 84.44 82 ARG A CA 1
ATOM 633 C C . ARG A 1 82 ? 5.638 -9.713 7.103 1.00 84.44 82 ARG A C 1
ATOM 635 O O . ARG A 1 82 ? 6.147 -9.750 8.217 1.00 84.44 82 ARG A O 1
ATOM 642 N N . GLN A 1 83 ? 6.091 -8.936 6.125 1.00 85.25 83 GLN A N 1
ATOM 643 C CA . GLN A 1 83 ? 7.162 -7.957 6.312 1.00 85.25 83 GLN A CA 1
ATOM 644 C C . GLN A 1 83 ? 6.644 -6.672 6.962 1.00 85.25 83 GLN A C 1
ATOM 646 O O . GLN A 1 83 ? 7.383 -5.994 7.677 1.00 85.25 83 GLN A O 1
ATOM 651 N N . SER A 1 84 ? 5.371 -6.350 6.734 1.00 83.12 84 SER A N 1
ATOM 652 C CA . SER A 1 84 ? 4.664 -5.266 7.394 1.00 83.12 84 SER A CA 1
ATOM 653 C C . SER A 1 84 ? 4.598 -5.516 8.899 1.00 83.12 84 SER A C 1
ATOM 655 O O . SER A 1 84 ? 4.011 -6.484 9.370 1.00 83.12 84 SER A O 1
ATOM 657 N N . LYS A 1 85 ? 5.168 -4.596 9.680 1.00 84.19 85 LYS A N 1
ATOM 658 C CA . LYS A 1 85 ? 4.947 -4.536 11.136 1.00 84.19 85 LYS A CA 1
ATOM 659 C C . LYS A 1 85 ? 3.591 -3.910 11.487 1.00 84.19 85 LYS A C 1
ATOM 661 O O . LYS A 1 85 ? 3.229 -3.841 12.656 1.00 84.19 85 LYS A O 1
ATOM 666 N N . SER A 1 86 ? 2.872 -3.419 10.480 1.00 86.19 86 SER A N 1
ATOM 667 C CA . SER A 1 86 ? 1.637 -2.651 10.617 1.00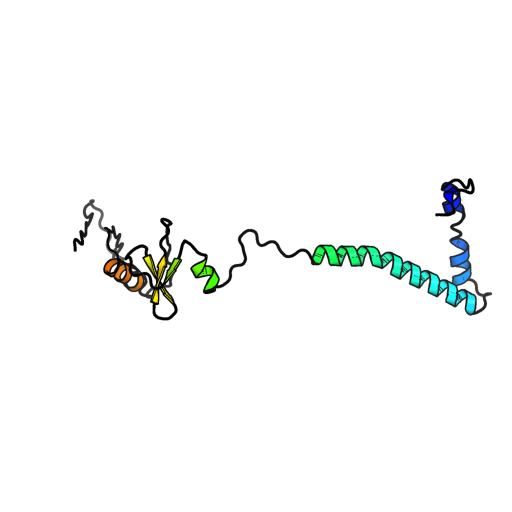 86.19 86 SER A CA 1
ATOM 668 C C . SER A 1 86 ? 0.393 -3.523 10.597 1.00 86.19 86 SER A C 1
ATOM 670 O O . SER A 1 86 ? -0.619 -3.156 11.190 1.00 86.19 86 SER A O 1
ATOM 672 N N . VAL A 1 87 ? 0.447 -4.655 9.892 1.00 89.38 87 VAL A N 1
ATOM 673 C CA . VAL A 1 87 ? -0.710 -5.513 9.638 1.00 89.38 87 VAL A CA 1
ATOM 674 C C . VAL A 1 87 ? -0.387 -6.944 10.036 1.00 89.38 87 VAL A C 1
ATOM 676 O O . VAL A 1 87 ? 0.609 -7.505 9.600 1.00 89.38 87 VAL A O 1
ATOM 679 N N . THR A 1 88 ? -1.268 -7.555 10.819 1.00 87.56 88 THR A N 1
ATOM 680 C CA . THR A 1 88 ? -1.197 -8.971 11.192 1.00 87.56 88 THR A CA 1
ATOM 681 C C . THR A 1 88 ? -2.462 -9.692 10.743 1.00 87.56 88 THR A C 1
ATOM 683 O O . THR A 1 88 ? -3.524 -9.078 10.615 1.00 87.56 88 THR A O 1
ATOM 686 N N . TRP A 1 89 ? -2.377 -10.998 10.492 1.00 87.19 89 TRP A N 1
ATOM 687 C CA . TRP A 1 89 ? -3.556 -11.816 10.228 1.00 87.19 89 TRP A CA 1
ATOM 688 C C . TRP A 1 89 ? -3.537 -13.088 11.057 1.00 87.19 89 TRP A C 1
ATOM 690 O O . TRP A 1 89 ? -2.511 -13.755 11.184 1.00 87.19 89 TRP A O 1
ATOM 700 N N . GLY A 1 90 ? -4.701 -13.459 11.585 1.00 79.81 90 GLY A N 1
ATOM 701 C CA . GLY A 1 90 ? -4.816 -14.663 12.404 1.00 79.81 90 GLY A CA 1
ATOM 702 C C . GLY A 1 90 ? -4.185 -14.566 13.783 1.00 79.81 90 GLY A C 1
ATOM 703 O O . GLY A 1 90 ? -3.995 -15.607 14.404 1.00 79.81 90 GLY A O 1
ATOM 704 N N . ASP A 1 91 ? -3.839 -13.355 14.213 1.00 73.12 91 ASP A N 1
ATOM 705 C CA . ASP A 1 91 ? -3.491 -13.076 15.593 1.00 73.12 91 ASP A CA 1
ATOM 706 C C . ASP A 1 91 ? -4.751 -12.632 16.352 1.00 73.12 91 ASP A C 1
ATOM 708 O O . ASP A 1 91 ? -5.389 -11.631 16.002 1.00 73.12 91 ASP A O 1
ATOM 712 N N . ASP A 1 92 ? -5.098 -13.400 17.383 1.00 66.81 92 ASP A N 1
ATOM 713 C CA . ASP A 1 92 ? -6.246 -13.172 18.258 1.00 66.81 92 ASP A CA 1
ATOM 714 C C . ASP A 1 92 ? -5.857 -12.449 19.554 1.00 66.81 92 ASP A C 1
ATOM 716 O O . ASP A 1 92 ? -6.682 -12.304 20.450 1.00 66.81 92 ASP A O 1
ATOM 720 N N . ASN A 1 93 ? -4.641 -11.894 19.634 1.00 72.06 93 ASN A N 1
ATOM 721 C CA . ASN A 1 93 ? -4.156 -11.101 20.771 1.00 72.06 93 ASN A CA 1
ATOM 722 C C . ASN A 1 93 ? -4.998 -9.843 21.096 1.00 72.06 93 ASN A C 1
ATOM 724 O O . ASN A 1 93 ? -4.612 -9.056 21.958 1.00 72.06 93 ASN A O 1
ATOM 728 N N . GLY A 1 94 ? -6.104 -9.591 20.381 1.00 70.88 94 GLY A N 1
ATOM 729 C CA . GLY A 1 94 ? -7.027 -8.475 20.616 1.00 70.88 94 GLY A CA 1
ATOM 730 C C . GLY A 1 94 ? -6.435 -7.089 20.349 1.00 70.88 94 GLY A C 1
ATOM 731 O O . GLY A 1 94 ? -7.087 -6.080 20.603 1.00 70.88 94 GLY A O 1
ATOM 732 N N . LYS A 1 95 ? -5.205 -7.023 19.828 1.00 81.31 95 LYS A N 1
ATOM 733 C CA . LYS A 1 95 ? -4.502 -5.778 19.514 1.00 81.31 95 LYS A CA 1
ATOM 734 C C . LYS A 1 95 ? -4.850 -5.307 18.108 1.00 81.31 95 LYS A C 1
ATOM 736 O O . LYS A 1 95 ? -4.834 -6.090 17.160 1.00 81.31 95 LYS A O 1
ATOM 741 N N . GLY A 1 96 ? -5.092 -4.008 17.976 1.00 87.44 96 GLY A N 1
ATOM 742 C CA . GLY A 1 96 ? -5.326 -3.374 16.686 1.00 87.44 96 GLY A CA 1
ATOM 743 C C . GLY A 1 96 ? -6.753 -3.515 16.153 1.00 87.44 96 GLY A C 1
ATOM 744 O O . GLY A 1 96 ? -7.567 -4.294 16.649 1.00 87.44 96 GLY A O 1
ATOM 745 N N . ILE A 1 97 ? -7.036 -2.728 15.120 1.00 89.56 97 ILE A N 1
ATOM 746 C CA . ILE A 1 97 ? -8.353 -2.587 14.497 1.00 89.56 97 ILE A CA 1
ATOM 747 C C . ILE A 1 97 ? -8.481 -3.619 13.375 1.00 89.56 97 ILE A C 1
ATOM 749 O O . ILE A 1 97 ? -7.609 -3.736 12.516 1.00 89.56 97 ILE A O 1
ATOM 753 N N . VAL A 1 98 ? -9.575 -4.367 13.360 1.00 90.69 98 VAL A N 1
ATOM 754 C CA . VAL A 1 98 ? -9.955 -5.271 12.278 1.00 90.69 98 VAL A CA 1
ATOM 755 C C . VAL A 1 98 ? -10.318 -4.458 11.038 1.00 90.69 98 VAL A C 1
ATOM 757 O O . VAL A 1 98 ? -11.279 -3.687 11.034 1.00 90.69 98 VAL A O 1
ATOM 760 N N . ILE A 1 99 ? -9.547 -4.669 9.973 1.00 90.12 99 ILE A N 1
ATOM 761 C CA . ILE A 1 99 ? -9.710 -4.003 8.673 1.00 90.12 99 ILE A CA 1
ATOM 762 C C . ILE A 1 99 ? -10.321 -4.925 7.612 1.00 90.12 99 ILE A C 1
ATOM 764 O O . ILE A 1 99 ? -10.766 -4.460 6.567 1.00 90.12 99 ILE A O 1
ATOM 768 N N . GLY A 1 100 ? -10.353 -6.237 7.859 1.00 89.62 100 GLY A N 1
ATOM 769 C CA . GLY A 1 100 ? -10.944 -7.189 6.929 1.00 89.62 100 GLY A CA 1
ATOM 770 C C . GLY A 1 100 ? -10.620 -8.639 7.256 1.00 89.62 100 GLY A C 1
ATOM 771 O O . GLY A 1 100 ? -10.305 -8.994 8.391 1.00 89.62 100 GLY A O 1
ATOM 772 N N . LYS A 1 101 ? -10.696 -9.490 6.231 1.00 89.31 101 LYS A N 1
ATOM 773 C CA . LYS A 1 101 ? -10.447 -10.929 6.324 1.00 89.31 101 LYS A CA 1
ATOM 774 C C . LYS A 1 101 ? -9.512 -11.361 5.201 1.00 89.31 101 LYS A C 1
ATOM 776 O O . LYS A 1 101 ? -9.762 -11.060 4.037 1.00 89.31 101 LYS A O 1
ATOM 781 N N . TYR A 1 102 ? -8.466 -12.102 5.543 1.00 88.94 102 TYR A N 1
ATOM 782 C CA . TYR A 1 102 ? -7.519 -12.676 4.593 1.00 88.94 102 TYR A CA 1
ATOM 783 C C . TYR A 1 102 ? -7.338 -14.168 4.883 1.00 88.94 102 TYR A C 1
ATOM 785 O O . TYR A 1 102 ? -7.079 -14.560 6.019 1.00 88.94 102 TYR A O 1
ATOM 793 N N . LYS A 1 103 ? -7.519 -15.022 3.864 1.00 87.75 103 LYS A N 1
ATOM 794 C CA . LYS A 1 103 ? -7.407 -16.494 3.975 1.00 87.75 103 LYS A CA 1
ATOM 795 C C . LYS A 1 103 ? -8.180 -17.097 5.160 1.00 87.75 103 LYS A C 1
ATOM 797 O O . LYS A 1 103 ? -7.654 -17.907 5.916 1.00 87.75 103 LYS A O 1
ATOM 802 N N . GLY A 1 104 ? -9.428 -16.676 5.357 1.00 88.00 104 GLY A N 1
ATOM 803 C CA . GLY A 1 104 ? -10.255 -17.210 6.445 1.00 88.00 104 GLY A CA 1
ATOM 804 C C . GLY A 1 104 ? -10.011 -16.567 7.814 1.00 88.00 104 GLY A C 1
ATOM 805 O O . GLY A 1 104 ? -10.849 -16.735 8.693 1.00 88.00 104 GLY A O 1
ATOM 806 N N . LYS A 1 105 ? -8.936 -15.792 7.980 1.00 88.69 105 LYS A N 1
ATOM 807 C CA . LYS A 1 105 ? -8.524 -15.194 9.253 1.00 88.69 105 LYS A CA 1
ATOM 808 C C . LYS A 1 105 ? -8.744 -13.684 9.262 1.00 88.69 105 LYS A C 1
ATOM 810 O O . LYS A 1 105 ? -8.717 -13.046 8.209 1.00 88.69 105 LYS A O 1
ATOM 815 N N . LEU A 1 106 ? -8.967 -13.115 10.444 1.00 89.75 106 LEU A N 1
ATOM 816 C CA . LEU A 1 106 ? -9.116 -11.668 10.604 1.00 89.75 106 LEU A CA 1
ATOM 817 C C . LEU A 1 106 ? -7.790 -10.965 10.309 1.00 89.75 106 LEU A C 1
ATOM 819 O O . LEU A 1 106 ? -6.736 -11.422 10.748 1.00 89.75 106 LEU A O 1
ATOM 823 N N . LEU A 1 107 ? -7.868 -9.870 9.559 1.00 90.69 107 LEU A N 1
ATOM 824 C CA . LEU A 1 107 ? -6.759 -8.979 9.241 1.00 90.69 107 LEU A CA 1
ATOM 825 C C . LEU A 1 107 ? -6.867 -7.747 10.145 1.00 90.69 107 LEU A C 1
ATOM 827 O O . LEU A 1 107 ? -7.895 -7.064 10.133 1.00 90.69 107 LEU A O 1
ATOM 831 N N . ARG A 1 108 ? -5.823 -7.473 10.927 1.00 90.88 108 ARG A N 1
ATOM 832 C CA . ARG A 1 108 ? -5.778 -6.400 11.925 1.00 90.88 108 ARG A CA 1
ATOM 833 C C . ARG A 1 108 ? -4.655 -5.418 11.622 1.00 90.88 108 ARG A C 1
ATOM 835 O O . ARG A 1 108 ? -3.544 -5.833 11.303 1.00 90.88 108 ARG A O 1
ATOM 842 N N . TYR A 1 109 ? -4.940 -4.132 11.771 1.00 91.19 109 TYR A N 1
ATOM 843 C CA . TYR A 1 109 ? -3.957 -3.057 11.765 1.00 91.19 109 TYR A CA 1
ATOM 844 C C . TYR A 1 109 ? -3.552 -2.727 13.206 1.00 91.19 109 TYR A C 1
ATOM 846 O O . TYR A 1 109 ? -4.409 -2.381 14.016 1.00 91.19 109 TYR A O 1
ATOM 854 N N . VAL A 1 110 ? -2.269 -2.875 13.538 1.00 89.88 110 VAL A N 1
ATOM 855 C CA . VAL A 1 110 ? -1.757 -2.842 14.926 1.00 89.88 110 VAL A CA 1
ATOM 856 C C . VAL A 1 110 ? -0.931 -1.603 15.261 1.00 89.88 110 VAL A C 1
ATOM 858 O O . VAL A 1 110 ? -0.527 -1.427 16.408 1.00 89.88 110 VAL A O 1
ATOM 861 N N . GLN A 1 111 ? -0.657 -0.753 14.275 1.00 88.62 111 GLN A N 1
ATOM 862 C CA . GLN A 1 111 ? 0.106 0.472 14.485 1.00 88.62 111 GLN A CA 1
ATOM 863 C C . GLN A 1 111 ? -0.742 1.565 15.153 1.00 88.62 111 GLN A C 1
ATOM 865 O O . GLN A 1 111 ? -1.956 1.600 14.954 1.00 88.62 111 GLN A O 1
ATOM 870 N N . PRO A 1 112 ? -0.114 2.471 15.923 1.00 84.44 112 PRO A N 1
ATOM 871 C CA . PRO A 1 112 ? -0.798 3.551 16.637 1.00 84.44 112 PRO A CA 1
ATOM 872 C C . PRO A 1 112 ? -1.219 4.727 15.732 1.00 84.44 112 PRO A C 1
ATOM 874 O O . PRO A 1 112 ? -1.457 5.824 16.233 1.00 84.44 112 PRO A O 1
ATOM 877 N N . ASP A 1 113 ? -1.304 4.520 14.417 1.00 87.25 113 ASP A N 1
ATOM 878 C CA . ASP A 1 113 ? -1.639 5.571 13.458 1.00 87.25 113 ASP A CA 1
ATOM 879 C C . ASP A 1 113 ? -3.156 5.676 13.232 1.00 87.25 113 ASP A C 1
ATOM 881 O O . ASP A 1 113 ? -3.942 4.781 13.558 1.00 87.25 113 ASP A O 1
ATOM 885 N N . PHE A 1 114 ? -3.580 6.790 12.635 1.00 86.62 114 PHE A N 1
ATOM 886 C CA . PHE A 1 114 ? -4.984 7.044 12.332 1.00 86.62 114 PHE A CA 1
ATOM 887 C C . PHE A 1 114 ? -5.449 6.263 11.099 1.00 86.62 114 PHE A C 1
ATOM 889 O O . PHE A 1 114 ? -4.796 6.262 10.056 1.00 86.62 114 PHE A O 1
ATOM 896 N N . VAL A 1 115 ? -6.638 5.666 11.192 1.00 86.69 115 VAL A N 1
ATOM 897 C CA . VAL A 1 115 ? -7.293 4.968 10.080 1.00 86.69 115 VAL A CA 1
ATOM 898 C C . VAL A 1 115 ? -8.523 5.761 9.642 1.00 86.69 115 VAL A C 1
ATOM 900 O O . VAL A 1 115 ? -9.360 6.126 10.465 1.00 86.69 115 VAL A O 1
ATOM 903 N N . SER A 1 116 ? -8.649 6.007 8.336 1.00 88.12 116 SER A N 1
ATOM 904 C CA . SER A 1 116 ? -9.822 6.648 7.730 1.00 88.12 116 SER A CA 1
ATOM 905 C C . SER A 1 116 ? -10.551 5.666 6.816 1.00 88.12 116 SER A C 1
ATOM 907 O O . SER A 1 116 ? -9.924 4.962 6.025 1.00 88.12 116 SER A O 1
ATOM 909 N N . LEU A 1 117 ? -11.881 5.621 6.918 1.00 87.31 117 LEU A N 1
ATOM 910 C CA . LEU A 1 117 ? -12.735 4.748 6.115 1.00 87.31 117 LEU A CA 1
ATOM 911 C C . LEU A 1 117 ? -13.620 5.574 5.179 1.00 87.31 117 LEU A C 1
ATOM 913 O O . LEU A 1 117 ? -14.598 6.194 5.602 1.00 87.31 117 LEU A O 1
ATOM 917 N N . GLY A 1 118 ? -13.326 5.503 3.884 1.00 85.31 118 GLY A N 1
ATOM 918 C CA . GLY A 1 118 ? -14.198 6.008 2.827 1.00 85.31 118 GLY A CA 1
ATOM 919 C C . GLY A 1 118 ? -15.128 4.917 2.294 1.00 85.31 118 GLY A C 1
ATOM 920 O O . GLY A 1 118 ? -14.684 3.826 1.959 1.00 85.31 118 GLY A O 1
ATOM 921 N N . ALA A 1 119 ? -16.422 5.209 2.170 1.00 86.12 119 ALA A N 1
ATOM 922 C CA . ALA A 1 119 ? -17.349 4.403 1.366 1.00 86.12 119 ALA A CA 1
ATOM 923 C C . ALA A 1 119 ? -18.545 5.263 0.922 1.00 86.12 119 ALA A C 1
ATOM 925 O O . ALA A 1 119 ? -18.760 6.347 1.467 1.00 86.12 119 ALA A O 1
ATOM 926 N N . GLY A 1 120 ? -19.383 4.772 0.006 1.00 82.06 120 GLY A N 1
ATOM 927 C CA . GLY A 1 120 ? -20.599 5.476 -0.452 1.00 82.06 120 GLY A CA 1
ATOM 928 C C . GLY A 1 120 ? -21.731 5.524 0.587 1.00 82.06 120 GLY A C 1
ATOM 929 O O . GLY A 1 120 ? -21.686 4.814 1.592 1.00 82.06 120 GLY A O 1
ATOM 930 N N . SER A 1 121 ? -22.761 6.352 0.401 1.00 82.12 121 SER A N 1
ATOM 931 C CA . SER A 1 121 ? -23.930 6.382 1.302 1.00 82.12 121 SER A CA 1
ATOM 932 C C . SER A 1 121 ? -24.607 5.000 1.402 1.00 82.12 121 SER A C 1
ATOM 934 O O . SER A 1 121 ? -24.493 4.173 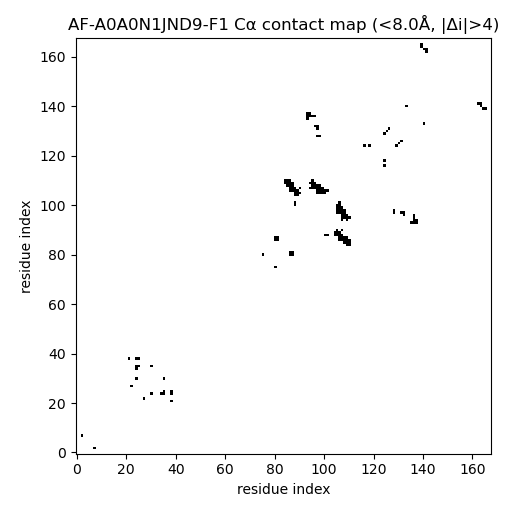0.503 1.00 82.12 121 SER A O 1
ATOM 936 N N . ARG A 1 122 ? -25.253 4.703 2.543 1.00 77.44 122 ARG A N 1
ATOM 937 C CA . ARG A 1 122 ? -25.979 3.436 2.810 1.00 77.44 122 ARG A CA 1
ATOM 938 C C . ARG A 1 122 ? -25.163 2.128 2.750 1.00 77.44 122 ARG A C 1
ATOM 940 O O . ARG A 1 122 ? -25.724 1.061 2.945 1.00 77.44 122 ARG A O 1
ATOM 947 N N . SER A 1 123 ? -23.844 2.194 2.588 1.00 75.88 123 SER A N 1
ATOM 948 C CA . SER A 1 123 ? -22.934 1.027 2.600 1.00 75.88 123 SER A CA 1
ATOM 949 C C . SER A 1 123 ? -22.756 0.355 3.968 1.00 75.88 123 SER A C 1
ATOM 951 O O . SER A 1 123 ? -22.006 -0.606 4.088 1.00 75.88 123 SER A O 1
ATOM 953 N N . GLY A 1 124 ? -23.393 0.874 5.021 1.00 78.44 124 GLY A N 1
ATOM 954 C CA . GLY A 1 124 ? -23.302 0.287 6.356 1.00 78.44 124 GLY A CA 1
ATOM 955 C C . GLY A 1 124 ? -21.955 0.482 7.057 1.00 78.44 124 GLY A C 1
ATOM 956 O O . GLY A 1 124 ? -21.734 -0.184 8.055 1.00 78.44 124 GLY A O 1
ATOM 957 N N . LYS A 1 125 ? -21.079 1.398 6.601 1.00 79.69 125 LYS A N 1
ATOM 958 C CA . LYS A 1 125 ? -19.754 1.696 7.204 1.00 79.69 125 LYS A CA 1
ATOM 959 C C . LYS A 1 125 ? -19.726 1.694 8.732 1.00 79.69 125 LYS A C 1
ATOM 961 O O . LYS A 1 125 ? -18.866 1.055 9.326 1.00 79.69 125 LYS A O 1
ATOM 966 N N . GLY A 1 126 ? -20.660 2.426 9.346 1.00 71.38 126 GLY A N 1
ATOM 967 C CA . GLY A 1 126 ? -20.751 2.537 10.800 1.00 71.38 126 GLY A CA 1
ATOM 968 C C . GLY A 1 126 ? -21.001 1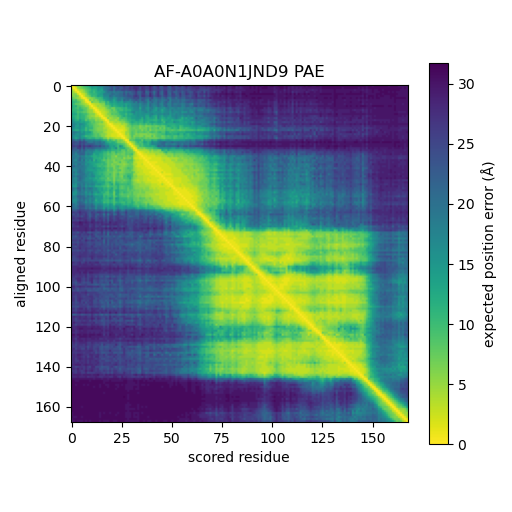.174 11.439 1.00 71.38 126 GLY A C 1
ATOM 969 O O . GLY A 1 126 ? -20.227 0.734 12.274 1.00 71.38 126 GLY A O 1
ATOM 970 N N . ALA A 1 127 ? -22.016 0.448 10.974 1.00 76.00 127 ALA A N 1
ATOM 971 C CA . ALA A 1 127 ? -22.330 -0.872 11.509 1.00 76.00 127 ALA A CA 1
ATOM 972 C C . ALA A 1 127 ? -21.241 -1.917 11.202 1.00 76.00 127 ALA A C 1
ATOM 974 O O . ALA A 1 127 ? -20.851 -2.679 12.076 1.00 76.00 127 ALA A O 1
ATOM 975 N N . ALA A 1 128 ? -20.720 -1.937 9.977 1.00 77.06 128 ALA A N 1
ATOM 976 C CA . ALA A 1 128 ? -19.794 -2.966 9.520 1.00 77.06 128 ALA A CA 1
ATOM 977 C C . ALA A 1 128 ? -18.396 -2.837 10.134 1.00 77.06 128 ALA A C 1
ATOM 979 O O . ALA A 1 128 ? -17.753 -3.852 10.378 1.00 77.06 128 ALA A O 1
ATOM 980 N N . VAL A 1 129 ? -17.918 -1.612 10.379 1.00 85.50 129 VAL A N 1
ATOM 981 C CA . VAL A 1 129 ? -16.560 -1.392 10.895 1.00 85.50 129 VAL A CA 1
ATOM 982 C C . VAL A 1 129 ? -16.570 -1.051 12.376 1.00 85.50 129 VAL A C 1
ATOM 984 O O . VAL A 1 129 ? -15.785 -1.637 13.114 1.00 85.50 129 VAL A O 1
ATOM 987 N N . VAL A 1 130 ? -17.456 -0.165 12.843 1.00 85.75 130 VAL A N 1
ATOM 988 C CA . VAL A 1 130 ? -17.446 0.266 14.252 1.00 85.75 130 VAL A CA 1
ATOM 989 C C . VAL A 1 130 ? -17.935 -0.860 15.159 1.00 85.75 130 VAL A C 1
ATOM 991 O O . VAL A 1 130 ? -17.202 -1.262 16.054 1.00 85.75 130 VAL A O 1
ATOM 994 N N . ILE A 1 131 ? -19.116 -1.435 14.899 1.00 85.88 131 ILE A N 1
ATOM 995 C CA . ILE A 1 131 ? -19.674 -2.495 15.763 1.00 85.88 131 ILE A CA 1
ATOM 996 C C . ILE A 1 131 ? -18.766 -3.730 15.762 1.00 85.88 131 ILE A C 1
ATOM 998 O O . ILE A 1 131 ? -18.441 -4.252 16.825 1.00 85.88 131 ILE A O 1
ATOM 1002 N N . ALA A 1 132 ? -18.296 -4.160 14.586 1.00 85.81 132 ALA A N 1
ATOM 1003 C CA . ALA A 1 132 ? -17.406 -5.316 14.475 1.00 85.81 132 ALA A CA 1
ATOM 1004 C C . ALA A 1 132 ? -16.096 -5.130 15.256 1.00 85.81 132 ALA A C 1
ATOM 1006 O O . ALA A 1 132 ? -15.614 -6.073 15.880 1.00 85.81 132 ALA A O 1
ATOM 1007 N N . ASN A 1 133 ? -15.532 -3.918 15.248 1.00 89.69 133 ASN A N 1
ATOM 1008 C CA . ASN A 1 133 ? -14.332 -3.627 16.020 1.00 89.69 133 ASN A CA 1
ATOM 1009 C C . ASN A 1 133 ? -14.605 -3.560 17.518 1.00 89.69 133 ASN A C 1
ATOM 1011 O O . ASN A 1 133 ? -13.842 -4.149 18.269 1.00 89.69 133 ASN A O 1
ATOM 1015 N N . LEU A 1 134 ? -15.695 -2.927 17.958 1.00 87.12 134 LEU A N 1
ATOM 1016 C CA . LEU A 1 134 ? -16.035 -2.835 19.383 1.00 87.12 134 LEU A CA 1
ATOM 1017 C C . LEU A 1 134 ? -16.266 -4.203 20.027 1.00 87.12 134 LEU A C 1
ATOM 1019 O O . LEU A 1 134 ? -15.873 -4.404 21.166 1.00 87.12 134 LEU A O 1
ATOM 1023 N N . MET A 1 135 ? -16.841 -5.158 19.292 1.00 85.50 135 MET A N 1
ATOM 1024 C CA . MET A 1 135 ? -17.012 -6.529 19.788 1.00 85.50 135 MET A CA 1
ATOM 1025 C C . MET A 1 135 ? -15.687 -7.276 19.990 1.00 85.50 135 MET A C 1
ATOM 1027 O O . MET A 1 135 ? -15.632 -8.231 20.758 1.00 85.50 135 MET A O 1
ATOM 1031 N N . LEU A 1 136 ? -14.635 -6.885 19.269 1.00 85.69 136 LEU A N 1
ATOM 1032 C CA . LEU A 1 136 ? -13.326 -7.546 19.282 1.00 85.69 136 LEU A CA 1
ATOM 1033 C C . LEU A 1 136 ? -12.245 -6.721 19.990 1.00 85.69 136 LEU A C 1
ATOM 1035 O O . LEU A 1 136 ? -11.096 -7.167 20.069 1.00 85.69 136 LEU A O 1
ATOM 1039 N N . TRP A 1 137 ? -12.585 -5.519 20.449 1.00 87.38 137 TRP A N 1
ATOM 1040 C CA . TRP A 1 137 ? -11.674 -4.585 21.089 1.00 87.38 137 TRP A CA 1
ATOM 1041 C C . TRP A 1 137 ? -11.671 -4.824 22.594 1.00 87.38 137 TRP A C 1
ATOM 1043 O O . TRP A 1 137 ? -12.707 -4.753 23.243 1.00 87.38 137 TRP A O 1
ATOM 1053 N N . LEU A 1 138 ? -10.492 -5.096 23.151 1.00 85.12 138 LEU A N 1
ATOM 1054 C CA . LEU A 1 138 ? -10.329 -5.382 24.582 1.00 85.12 138 LEU A CA 1
ATOM 1055 C C . LEU A 1 138 ? -10.120 -4.123 25.440 1.00 85.12 138 LEU A C 1
ATOM 1057 O O . LEU A 1 138 ? -9.989 -4.225 26.655 1.00 85.12 138 LEU A O 1
ATOM 1061 N N . GLY A 1 139 ? -10.012 -2.946 24.820 1.00 84.75 139 GLY A N 1
ATOM 1062 C CA . GLY A 1 139 ? -9.763 -1.684 25.515 1.00 84.75 139 GLY A CA 1
ATOM 1063 C C . GLY A 1 139 ? -11.002 -0.799 25.629 1.00 84.75 139 GLY A C 1
ATOM 1064 O O . GLY A 1 139 ? -12.100 -1.152 25.211 1.00 84.75 139 GLY A O 1
ATOM 1065 N N . SER A 1 140 ? -10.805 0.417 26.131 1.00 86.44 140 SER A N 1
ATOM 1066 C CA . SER A 1 140 ? -11.833 1.460 26.089 1.00 86.44 140 SER A CA 1
ATOM 1067 C C . SER A 1 140 ? -11.892 2.112 24.704 1.00 86.44 140 SER A C 1
ATOM 1069 O O . SER A 1 140 ? -10.877 2.214 24.010 1.00 86.44 140 SER A O 1
ATOM 1071 N N . ALA A 1 141 ? -13.073 2.585 24.308 1.00 86.88 141 ALA A N 1
ATOM 1072 C CA . ALA A 1 141 ? -13.283 3.328 23.070 1.00 86.88 141 ALA A CA 1
ATOM 1073 C C . ALA A 1 141 ? -14.240 4.502 23.310 1.00 86.88 141 ALA A C 1
ATOM 1075 O O . ALA A 1 141 ? -15.191 4.392 24.080 1.00 86.88 141 ALA A O 1
ATOM 1076 N N . ILE A 1 142 ? -13.999 5.627 22.634 1.00 88.56 142 ILE A N 1
ATOM 1077 C CA . ILE A 1 142 ? -14.921 6.767 22.596 1.00 88.56 142 ILE A CA 1
ATOM 1078 C C . ILE A 1 142 ? -15.490 6.833 21.185 1.00 88.56 142 ILE A C 1
ATOM 1080 O O . ILE A 1 142 ? -14.740 6.905 20.213 1.00 88.56 142 ILE A O 1
ATOM 1084 N N . ILE A 1 143 ? -16.816 6.803 21.078 1.00 85.81 143 ILE A N 1
ATOM 1085 C CA . ILE A 1 143 ? -17.518 6.786 19.796 1.00 85.81 143 ILE A CA 1
ATOM 1086 C C . ILE A 1 143 ? -18.321 8.070 19.680 1.00 85.81 143 ILE A C 1
ATOM 1088 O O . ILE A 1 143 ? -19.156 8.376 20.530 1.00 85.81 143 ILE A O 1
ATOM 1092 N N . LEU A 1 144 ? -18.078 8.802 18.600 1.00 86.25 144 LEU A N 1
ATOM 1093 C CA . LEU A 1 144 ? -18.878 9.957 18.236 1.00 86.25 144 LEU A CA 1
ATOM 1094 C C . LEU A 1 144 ? -19.921 9.532 17.196 1.00 86.25 144 LEU A C 1
ATOM 1096 O O . LEU A 1 144 ? -19.598 9.382 16.019 1.00 86.25 144 LEU A O 1
ATOM 1100 N N . ASP A 1 145 ? -21.167 9.343 17.629 1.00 82.44 145 ASP A N 1
ATOM 1101 C CA . ASP A 1 145 ? -22.299 9.112 16.727 1.00 82.44 145 ASP A CA 1
ATOM 1102 C C . ASP A 1 145 ? -22.989 10.439 16.401 1.00 82.44 145 ASP A C 1
ATOM 1104 O O . ASP A 1 145 ? -23.857 10.923 17.130 1.00 82.44 145 ASP A O 1
ATOM 1108 N N . LEU A 1 146 ? -22.587 11.058 15.292 1.00 69.38 146 LEU A N 1
ATOM 1109 C CA . LEU A 1 146 ? -23.274 12.227 14.746 1.00 69.38 146 LEU A CA 1
ATOM 1110 C C . LEU A 1 146 ? -24.540 11.781 14.007 1.00 69.38 146 LEU A C 1
ATOM 1112 O O . LEU A 1 146 ? -24.650 11.920 12.790 1.00 69.38 146 LEU A O 1
ATOM 1116 N N . LYS A 1 147 ? -25.522 11.259 14.740 1.00 57.56 147 LYS A N 1
ATOM 1117 C CA . LYS A 1 147 ? -26.872 11.057 14.215 1.00 57.56 147 LYS A CA 1
ATOM 1118 C C . LYS A 1 147 ? -27.738 12.257 14.566 1.00 57.56 147 LYS A C 1
ATOM 1120 O O . LYS A 1 147 ? -28.616 12.191 15.418 1.00 57.56 147 LYS A O 1
ATOM 1125 N N . GLN A 1 148 ? -27.489 13.374 13.892 1.00 51.84 148 GLN A N 1
ATOM 1126 C CA . GLN A 1 148 ? -28.438 14.481 13.881 1.00 51.84 148 GLN A CA 1
ATOM 1127 C C . GLN A 1 148 ? -29.344 14.296 12.670 1.00 51.84 148 GLN A C 1
ATOM 1129 O O . GLN A 1 148 ? -28.894 14.333 11.524 1.00 51.84 148 GLN A O 1
ATOM 1134 N N . GLY A 1 149 ? -30.621 14.020 12.934 1.00 44.03 149 GLY A N 1
ATOM 1135 C CA . GLY A 1 149 ? -31.649 14.073 11.909 1.00 44.03 149 GLY A CA 1
ATOM 1136 C C . GLY A 1 149 ? -31.567 15.420 11.201 1.00 44.03 149 GLY A C 1
ATOM 1137 O O . GLY A 1 149 ? -31.567 16.472 11.839 1.00 44.03 149 GLY A O 1
ATOM 1138 N N . ALA A 1 150 ? -31.478 15.385 9.875 1.00 46.84 150 ALA A N 1
ATOM 1139 C CA . ALA A 1 150 ? -31.835 16.542 9.079 1.00 46.84 150 ALA A CA 1
ATOM 1140 C C . ALA A 1 150 ? -33.238 16.998 9.520 1.00 46.84 150 ALA A C 1
ATOM 1142 O O . ALA A 1 150 ? -34.115 16.161 9.726 1.00 46.84 150 ALA A O 1
ATOM 1143 N N . THR A 1 151 ? -33.417 18.312 9.672 1.00 42.88 151 THR A N 1
ATOM 1144 C CA . THR A 1 151 ? -34.607 19.035 10.165 1.00 42.88 151 THR A CA 1
ATOM 1145 C C . THR A 1 151 ? -34.921 18.931 11.662 1.00 42.88 151 THR A C 1
ATOM 1147 O O . THR A 1 151 ? -35.700 18.093 12.094 1.00 42.88 151 THR A O 1
ATOM 1150 N N . THR A 1 152 ? -34.407 19.886 12.446 1.00 34.56 152 THR A N 1
ATOM 1151 C CA . THR A 1 152 ? -35.226 20.795 13.280 1.00 34.56 152 THR A CA 1
ATOM 1152 C C . THR A 1 152 ? -34.349 21.963 13.734 1.00 34.56 152 THR A C 1
ATOM 1154 O O . THR A 1 152 ? -33.349 21.781 14.421 1.00 34.56 152 THR A O 1
ATOM 1157 N N . HIS A 1 153 ? -34.720 23.178 13.325 1.00 46.09 153 HIS A N 1
ATOM 1158 C CA . HIS A 1 153 ? -34.196 24.409 13.904 1.00 46.09 153 HIS A CA 1
ATOM 1159 C C . HIS A 1 153 ? -34.657 24.500 15.360 1.00 46.09 153 HIS A C 1
ATOM 1161 O O . HIS A 1 153 ? -35.801 24.860 15.615 1.00 46.09 153 HIS A O 1
ATOM 1167 N N . GLN A 1 154 ? -33.775 24.222 16.313 1.00 33.66 154 GLN A N 1
ATOM 1168 C CA . GLN A 1 154 ? -33.888 24.773 17.660 1.00 33.66 154 GLN A CA 1
ATOM 1169 C C . GLN A 1 154 ? -32.480 25.003 18.209 1.00 33.66 154 GLN A C 1
ATOM 1171 O O . GLN A 1 154 ? -31.659 24.083 18.182 1.00 33.66 154 GLN A O 1
ATOM 1176 N N . PRO A 1 155 ? -32.158 26.220 18.678 1.00 56.31 155 PRO A N 1
ATOM 1177 C CA . PRO A 1 155 ? -30.945 26.417 19.441 1.00 56.31 155 PRO A CA 1
ATOM 1178 C C . PRO A 1 155 ? -31.196 25.821 20.826 1.00 56.31 155 PRO A C 1
ATOM 1180 O O . PRO A 1 155 ? -32.280 26.013 21.370 1.00 56.31 155 PRO A O 1
ATOM 1183 N N . LEU A 1 156 ? -30.221 25.106 21.386 1.00 40.25 156 LEU A N 1
ATOM 1184 C CA . LEU A 1 156 ? -29.765 25.260 22.772 1.00 40.25 156 LEU A CA 1
ATOM 1185 C C . LEU A 1 156 ? -28.973 24.041 23.258 1.00 40.25 156 LEU A C 1
ATOM 1187 O O . LEU A 1 156 ? -29.407 22.900 23.174 1.00 40.25 156 LEU A O 1
ATOM 1191 N N . SER A 1 157 ? -27.880 24.395 23.930 1.00 35.09 157 SER A N 1
ATOM 1192 C CA . SER A 1 157 ? -27.390 23.797 25.170 1.00 35.09 157 SER A CA 1
ATOM 1193 C C . SER A 1 157 ? -26.713 22.426 25.112 1.00 35.09 157 SER A C 1
ATOM 1195 O O . SER A 1 157 ? -27.291 21.385 24.816 1.00 35.09 157 SER A O 1
ATOM 1197 N N . ALA A 1 158 ? -25.443 22.463 25.508 1.00 52.53 158 ALA A N 1
ATOM 1198 C CA . ALA A 1 158 ? -24.590 21.330 25.797 1.00 52.53 158 ALA A CA 1
ATOM 1199 C C . ALA A 1 158 ? -25.247 20.312 26.746 1.00 52.53 158 ALA A C 1
ATOM 1201 O O . ALA A 1 158 ? -25.613 20.662 27.867 1.00 52.53 158 ALA A O 1
ATOM 1202 N N . LYS A 1 159 ? -25.285 19.035 26.343 1.00 39.03 159 LYS A N 1
ATOM 1203 C CA . LYS A 1 159 ? -25.136 17.872 27.238 1.00 39.03 159 LYS A CA 1
ATOM 1204 C C . LYS A 1 159 ? -25.142 16.565 26.449 1.00 39.03 159 LYS A C 1
ATOM 1206 O O . LYS A 1 159 ? -26.065 16.313 25.686 1.00 39.03 159 LYS A O 1
ATOM 1211 N N . GLY A 1 160 ? -24.144 15.717 26.705 1.00 34.81 160 GLY A N 1
ATOM 1212 C CA . GLY A 1 160 ? -24.186 14.308 26.309 1.00 34.81 160 GLY A CA 1
ATOM 1213 C C . GLY A 1 160 ? -22.847 13.690 25.916 1.00 34.81 160 GLY A C 1
ATOM 1214 O O . GLY A 1 160 ? -22.754 13.098 24.849 1.00 34.81 160 GLY A O 1
ATOM 1215 N N . VAL A 1 161 ? -21.809 13.794 26.756 1.00 39.50 161 VAL A N 1
ATOM 1216 C CA . VAL A 1 161 ? -20.666 12.868 26.665 1.00 39.50 161 VAL A CA 1
ATOM 1217 C C . VAL A 1 161 ? -21.148 11.522 27.206 1.00 39.50 161 VAL A C 1
ATOM 1219 O O . VAL A 1 161 ? -21.188 11.308 28.415 1.00 39.50 161 VAL A O 1
ATOM 1222 N N . GLY A 1 162 ? -21.590 10.641 26.312 1.00 38.34 162 GLY A N 1
ATOM 1223 C CA . GLY A 1 162 ? -21.903 9.257 26.647 1.00 38.34 162 GLY A CA 1
ATOM 1224 C C . GLY A 1 162 ? -20.613 8.456 26.781 1.00 38.34 162 GLY A C 1
ATOM 1225 O O . GLY A 1 162 ? -20.059 8.014 25.778 1.00 38.34 162 GLY A O 1
ATOM 1226 N N . LYS A 1 163 ? -20.127 8.268 28.013 1.00 34.72 163 LYS A N 1
ATOM 1227 C CA . LYS A 1 163 ? -19.190 7.182 28.317 1.00 34.72 163 LYS A CA 1
ATOM 1228 C C . LYS A 1 163 ? -19.957 5.867 28.212 1.00 34.72 163 LYS A C 1
ATOM 1230 O O . LYS A 1 163 ? -20.892 5.647 28.977 1.00 34.72 163 LYS A O 1
ATOM 1235 N N . GLN A 1 164 ? -19.577 5.016 27.269 1.00 42.56 164 GLN A N 1
ATOM 1236 C CA . GLN A 1 164 ? -19.933 3.603 27.312 1.00 42.56 164 GLN A CA 1
ATOM 1237 C C . GLN A 1 164 ? -18.708 2.854 27.824 1.00 42.56 164 GLN A C 1
ATOM 1239 O O . GLN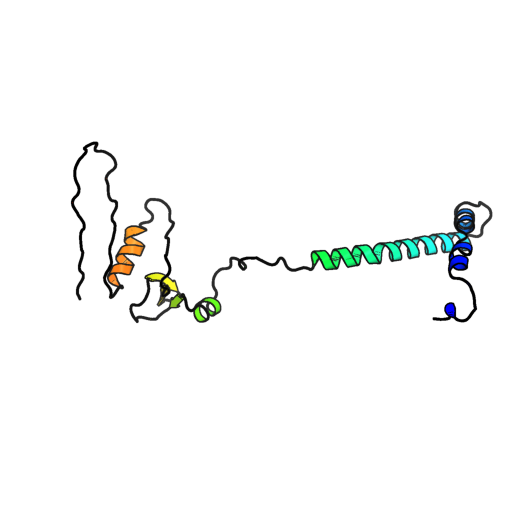 A 1 164 ? -17.795 2.545 27.062 1.00 42.56 164 GLN A O 1
ATOM 1244 N N . ASP A 1 165 ? -18.672 2.624 29.134 1.00 33.31 165 ASP A N 1
ATOM 1245 C CA . ASP A 1 165 ? -17.700 1.726 29.746 1.00 33.31 165 ASP A CA 1
ATOM 1246 C C . ASP A 1 165 ? -18.191 0.292 29.512 1.00 33.31 165 ASP A C 1
ATOM 1248 O O . ASP A 1 165 ? -19.039 -0.221 30.238 1.00 33.31 165 ASP A O 1
ATOM 1252 N N . PHE A 1 166 ? -17.677 -0.354 28.466 1.00 37.88 166 PHE A N 1
ATOM 1253 C CA . PHE A 1 166 ? -17.694 -1.812 28.389 1.00 37.88 166 PHE A CA 1
ATOM 1254 C C . PHE A 1 166 ? -16.533 -2.320 29.250 1.00 37.88 166 PHE A C 1
ATOM 1256 O O . PHE A 1 166 ? -15.388 -2.359 28.807 1.00 37.88 166 PHE A O 1
ATOM 1263 N N . SER A 1 167 ? -16.825 -2.637 30.512 1.00 30.12 167 SER A N 1
ATOM 1264 C CA . SER A 1 167 ? -15.980 -3.534 31.306 1.00 30.12 167 SER A CA 1
ATOM 1265 C C . SER A 1 167 ? -16.438 -4.964 31.045 1.00 30.12 167 SER A C 1
ATOM 1267 O O . SER A 1 167 ? -17.633 -5.248 31.145 1.00 30.12 167 SER A O 1
ATOM 1269 N N . VAL A 1 168 ? -15.489 -5.823 30.671 1.00 37.06 168 VAL A N 1
ATOM 1270 C CA . VAL A 1 168 ? -15.639 -7.286 30.672 1.00 37.06 168 VAL A CA 1
ATOM 1271 C C . VAL A 1 168 ? -15.368 -7.798 32.079 1.00 37.06 168 VAL A C 1
ATOM 1273 O O . VAL A 1 168 ? -14.420 -7.269 32.703 1.00 37.06 168 VAL A O 1
#

Nearest PDB structures (foldseek):
  3jbn-assembly1_A3  TM=4.064E-01  e=4.973E+00  Plasmodium falciparum 3D7

Sequence (168 aa):
MVYWLNGVPPLKIVSLWQYGKLWEAIFSSTSNTEIRVSAFAALGIGFVASLTLPVLALIKLNGTPKQTLHGDARFATERDIRQSKSVTWGDDNGKGIVIGKYKGKLLRYVQPDFVSLGAGSRSGKGAAVVIANLMLWLGSAIILDLKQGATTHQPLSAKGVGKQDFSV

Organism: NCBI:txid81035

Solvent-accessible surface area (backbone atoms only — not comparable to full-atom values): 11254 Å² total; per-residue (Å²): 144,69,67,84,80,67,79,62,60,78,72,56,59,64,74,67,64,59,64,67,56,57,52,46,51,72,70,50,96,85,68,61,73,68,56,41,52,52,52,54,50,52,53,51,53,51,51,54,60,62,47,48,59,60,52,54,50,50,53,58,63,72,64,56,75,82,78,56,92,81,57,80,97,65,84,82,47,74,67,52,42,72,71,36,86,44,41,50,67,66,72,81,84,44,65,51,50,62,79,50,74,53,96,93,24,52,25,25,39,57,53,97,67,92,83,84,87,87,78,68,86,93,69,46,62,63,60,65,45,51,53,56,32,59,78,56,44,82,64,87,71,88,78,88,81,88,80,71,72,84,87,74,98,70,93,79,81,94,82,80,87,76,81,65,84,76,78,131